Protein AF-A0AAW9J3U2-F1 (afdb_monomer)

Structure (mmCIF, N/CA/C/O backbone):
data_AF-A0AAW9J3U2-F1
#
_entry.id   AF-A0AAW9J3U2-F1
#
loop_
_atom_site.group_PDB
_atom_site.id
_atom_site.type_symbol
_atom_site.label_atom_id
_atom_site.label_alt_id
_atom_site.label_comp_id
_atom_site.label_asym_id
_atom_site.label_entity_id
_atom_site.label_seq_id
_atom_site.pdbx_PDB_ins_code
_atom_site.Cartn_x
_atom_site.Cartn_y
_atom_site.Cartn_z
_atom_site.occupancy
_atom_site.B_iso_or_equiv
_atom_site.auth_seq_id
_atom_site.auth_comp_id
_atom_site.auth_asym_id
_atom_site.auth_atom_id
_atom_site.pdbx_PDB_model_num
ATOM 1 N N . MET A 1 1 ? -20.443 20.022 14.120 1.00 32.94 1 MET A N 1
ATOM 2 C CA . MET A 1 1 ? -21.077 18.994 13.269 1.00 32.94 1 MET A CA 1
ATOM 3 C C . MET A 1 1 ? -19.951 18.197 12.627 1.00 32.94 1 MET A C 1
ATOM 5 O O . MET A 1 1 ? -19.340 18.687 11.689 1.00 32.94 1 MET A O 1
ATOM 9 N N . LEU A 1 2 ? -19.583 17.056 13.216 1.00 28.23 2 LEU A N 1
ATOM 10 C CA . LEU A 1 2 ? -18.542 16.174 12.681 1.00 28.23 2 LEU A CA 1
ATOM 11 C C . LEU A 1 2 ? -19.103 15.506 11.422 1.00 28.23 2 LEU A C 1
ATOM 13 O O . LEU A 1 2 ? -19.988 14.659 11.508 1.00 28.23 2 LEU A O 1
ATOM 17 N N . ARG A 1 3 ? -18.654 15.952 10.246 1.00 30.59 3 ARG A N 1
ATOM 18 C CA . ARG A 1 3 ? -18.901 15.245 8.987 1.00 30.59 3 ARG A CA 1
ATOM 19 C C . ARG A 1 3 ? -17.977 14.033 8.977 1.00 30.59 3 ARG A C 1
ATOM 21 O O . ARG A 1 3 ? -16.826 14.151 8.577 1.00 30.59 3 ARG A O 1
ATOM 28 N N . VAL A 1 4 ? -18.480 12.889 9.424 1.00 38.53 4 VAL A N 1
ATOM 29 C CA . VAL A 1 4 ? -17.867 11.606 9.078 1.00 38.53 4 VAL A CA 1
ATOM 30 C C . VAL A 1 4 ? -18.152 11.416 7.590 1.00 38.53 4 VAL A C 1
ATOM 32 O O . VAL A 1 4 ? -19.294 11.182 7.197 1.00 38.53 4 VAL A O 1
ATOM 35 N N . ARG A 1 5 ? -17.145 11.649 6.742 1.00 48.25 5 ARG A N 1
ATOM 36 C CA . ARG A 1 5 ? -17.188 11.173 5.359 1.00 48.25 5 ARG A CA 1
ATOM 37 C C . ARG A 1 5 ? -17.069 9.660 5.460 1.00 48.25 5 ARG A C 1
ATOM 39 O O . ARG A 1 5 ? -15.975 9.153 5.674 1.00 48.25 5 ARG A O 1
ATOM 46 N N . ASP A 1 6 ? -18.184 8.946 5.357 1.00 55.31 6 ASP A N 1
ATOM 47 C CA . ASP A 1 6 ? -18.107 7.531 5.011 1.00 55.31 6 ASP A CA 1
ATOM 48 C C . ASP A 1 6 ? -17.493 7.472 3.610 1.00 55.31 6 ASP A C 1
ATOM 50 O O . ASP A 1 6 ? -18.144 7.781 2.611 1.00 55.31 6 ASP A O 1
ATOM 54 N N . LEU A 1 7 ? -16.186 7.212 3.553 1.00 63.28 7 LEU A N 1
ATOM 55 C CA . LEU A 1 7 ? -15.486 6.956 2.305 1.00 63.28 7 LEU A CA 1
ATOM 56 C C . LEU A 1 7 ? -16.097 5.685 1.711 1.00 63.28 7 LEU A C 1
ATOM 58 O O . LEU A 1 7 ? -15.963 4.599 2.281 1.00 63.28 7 LEU A O 1
ATOM 62 N N . ASP A 1 8 ? -16.803 5.832 0.589 1.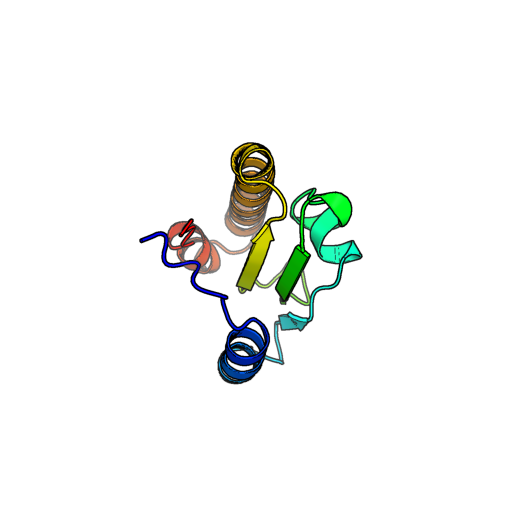00 80.12 8 ASP A N 1
ATOM 63 C CA . ASP A 1 8 ? -17.368 4.706 -0.147 1.00 80.12 8 ASP A CA 1
ATOM 64 C C . ASP A 1 8 ? -16.241 3.925 -0.831 1.00 80.12 8 ASP A C 1
ATOM 66 O O . ASP A 1 8 ? -15.866 4.175 -1.980 1.00 80.12 8 ASP A O 1
ATOM 70 N N . MET A 1 9 ? -15.686 2.961 -0.097 1.00 83.81 9 MET A N 1
ATOM 71 C CA . MET A 1 9 ? -14.619 2.083 -0.575 1.00 83.81 9 MET A CA 1
ATOM 72 C C . MET A 1 9 ? -15.049 1.247 -1.789 1.00 83.81 9 MET A C 1
ATOM 74 O O . MET A 1 9 ? -14.197 0.847 -2.583 1.00 83.81 9 MET A O 1
ATOM 78 N N . ASN A 1 10 ? -16.354 1.022 -1.993 1.00 82.94 10 ASN A N 1
ATOM 79 C CA . ASN A 1 10 ? -16.846 0.360 -3.201 1.00 82.94 10 ASN A CA 1
ATOM 80 C C . ASN A 1 10 ? -16.745 1.291 -4.411 1.00 82.94 10 ASN A C 1
ATOM 82 O O . ASN A 1 10 ? -16.288 0.870 -5.472 1.00 82.94 10 ASN A O 1
ATOM 86 N N . GLY A 1 11 ? -17.101 2.566 -4.243 1.00 82.38 11 GLY A N 1
ATOM 87 C CA . GLY A 1 11 ? -16.885 3.607 -5.248 1.00 82.38 11 GLY A CA 1
ATOM 88 C C . GLY A 1 11 ? -15.407 3.764 -5.618 1.00 82.38 11 GLY A C 1
ATOM 89 O O . GLY A 1 11 ? -15.071 3.818 -6.805 1.00 82.38 11 GLY A O 1
ATOM 90 N N . VAL A 1 12 ? -14.514 3.746 -4.621 1.00 83.56 12 VAL A N 1
ATOM 91 C CA . VAL A 1 12 ? -13.056 3.746 -4.842 1.00 83.56 12 VAL A CA 1
ATOM 92 C C . VAL A 1 12 ? -12.624 2.511 -5.632 1.00 83.56 12 VAL A C 1
ATOM 94 O O . VAL A 1 12 ? -11.933 2.657 -6.637 1.00 83.56 12 VAL A O 1
ATOM 97 N N . ARG A 1 13 ? -13.063 1.308 -5.237 1.00 82.69 13 ARG A N 1
ATOM 98 C CA . ARG A 1 13 ? -12.732 0.049 -5.926 1.00 82.69 13 ARG A CA 1
ATOM 99 C C . ARG A 1 13 ? -13.183 0.067 -7.389 1.00 82.69 13 ARG A C 1
ATOM 101 O O . ARG A 1 13 ? -12.379 -0.203 -8.272 1.00 82.69 13 ARG A O 1
ATOM 108 N N . ASN A 1 14 ? -14.427 0.466 -7.649 1.00 84.00 14 ASN A N 1
ATOM 109 C CA . ASN A 1 14 ? -14.971 0.571 -9.006 1.00 84.00 14 ASN A CA 1
ATOM 110 C C . ASN A 1 14 ? -14.202 1.582 -9.865 1.00 84.00 14 ASN A C 1
ATOM 112 O O . ASN A 1 14 ? -13.966 1.341 -11.046 1.00 84.00 14 ASN A O 1
ATOM 116 N N . SER A 1 15 ? -13.797 2.708 -9.275 1.00 82.62 15 SER A N 1
ATOM 117 C CA . SER A 1 15 ? -13.002 3.713 -9.983 1.00 82.62 15 SER A CA 1
ATOM 118 C C . SER A 1 15 ? -11.606 3.175 -10.294 1.00 82.62 15 SER A C 1
ATOM 120 O O . SER A 1 15 ? -11.120 3.337 -11.410 1.00 82.62 15 SER A O 1
ATOM 122 N N . LEU A 1 16 ? -10.982 2.477 -9.343 1.00 80.50 16 LEU A N 1
ATOM 123 C CA . LEU A 1 16 ? -9.647 1.907 -9.494 1.00 80.50 16 LEU A CA 1
ATOM 124 C C . LEU A 1 16 ? -9.559 0.902 -10.647 1.00 80.50 16 LEU A C 1
ATOM 126 O O . LEU A 1 16 ? -8.568 0.908 -11.372 1.00 80.50 16 LEU A O 1
ATOM 130 N N . GLU A 1 17 ? -10.598 0.090 -10.858 1.00 77.75 17 GLU A N 1
ATOM 131 C CA . GLU A 1 17 ? -10.662 -0.855 -11.982 1.00 77.75 17 GLU A CA 1
ATOM 132 C C . GLU A 1 17 ? -10.482 -0.161 -13.342 1.00 77.75 17 GLU A C 1
ATOM 134 O O . GLU A 1 17 ? -9.896 -0.740 -14.254 1.00 77.75 17 GLU A O 1
ATOM 139 N N . SER A 1 18 ? -10.906 1.102 -13.476 1.00 77.06 18 SER A N 1
ATOM 140 C CA . SER A 1 18 ? -10.708 1.876 -14.710 1.00 77.06 18 SER A CA 1
ATOM 141 C C . SER A 1 18 ? -9.280 2.411 -14.901 1.00 77.06 18 SER A C 1
ATOM 143 O O . SER A 1 18 ? -8.873 2.660 -16.035 1.00 77.06 18 SER A O 1
ATOM 145 N N . PHE A 1 19 ? -8.504 2.559 -13.820 1.00 72.12 19 PHE A N 1
ATOM 146 C CA . PHE A 1 19 ? -7.115 3.048 -13.844 1.00 72.12 19 PHE A CA 1
ATOM 147 C C . PHE A 1 19 ? -6.073 1.927 -13.791 1.00 72.12 19 PHE A C 1
ATOM 149 O O . PHE A 1 19 ? -4.896 2.147 -14.086 1.00 72.12 19 PHE A O 1
ATOM 156 N N . LYS A 1 20 ? -6.486 0.727 -13.385 1.00 76.12 20 LYS A N 1
ATOM 157 C CA . LYS A 1 20 ? -5.608 -0.422 -13.211 1.00 76.12 20 LYS A CA 1
ATOM 158 C C . LYS A 1 20 ? -5.061 -0.893 -14.555 1.00 76.12 20 LYS A C 1
ATOM 160 O O . LYS A 1 20 ? -5.801 -1.309 -15.446 1.00 76.12 20 LYS A O 1
ATOM 165 N N . ASN A 1 21 ? -3.735 -0.924 -14.669 1.00 82.19 21 ASN A N 1
ATOM 166 C CA . ASN A 1 21 ? -3.088 -1.607 -15.779 1.00 82.19 2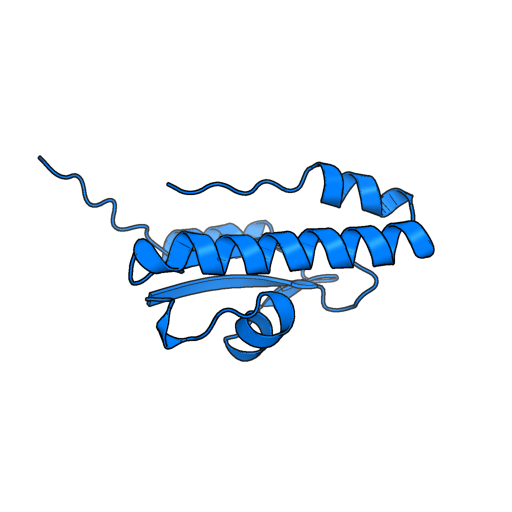1 ASN A CA 1
ATOM 167 C C . ASN A 1 21 ? -3.042 -3.117 -15.498 1.00 82.19 21 ASN A C 1
ATOM 169 O O . ASN A 1 21 ? -2.177 -3.602 -14.771 1.00 82.19 21 ASN A O 1
ATOM 173 N N . ASN A 1 22 ? -3.965 -3.872 -16.093 1.00 82.75 22 ASN A N 1
ATOM 174 C CA . ASN A 1 22 ? -4.068 -5.318 -15.883 1.00 82.75 22 ASN A CA 1
ATOM 175 C C . ASN A 1 22 ? -2.865 -6.122 -16.409 1.00 82.75 22 ASN A C 1
ATOM 177 O O . ASN A 1 22 ? -2.709 -7.284 -16.030 1.00 82.75 22 ASN A O 1
ATOM 181 N N . GLU A 1 23 ? -2.003 -5.553 -17.253 1.00 85.50 23 GLU A N 1
ATOM 182 C CA . GLU A 1 23 ? -0.787 -6.234 -17.714 1.00 85.50 23 GLU A CA 1
ATOM 183 C C . GLU A 1 23 ? 0.303 -6.232 -16.639 1.00 85.50 23 GLU A C 1
ATOM 185 O O . GLU A 1 23 ? 0.999 -7.232 -16.465 1.00 85.50 23 GLU A O 1
ATOM 190 N N . THR A 1 24 ? 0.411 -5.143 -15.872 1.00 85.06 24 THR A N 1
ATOM 191 C CA . THR A 1 24 ? 1.516 -4.913 -14.928 1.00 85.06 24 THR A CA 1
ATOM 192 C C . THR A 1 24 ? 1.100 -4.966 -13.460 1.00 85.06 24 THR A C 1
ATOM 194 O O . THR A 1 24 ? 1.964 -5.128 -12.598 1.00 85.06 24 THR A O 1
ATOM 197 N N . MET A 1 25 ? -0.200 -4.886 -13.164 1.00 90.62 25 MET A N 1
ATOM 198 C CA . MET A 1 25 ? -0.742 -4.822 -11.806 1.00 90.62 25 MET A CA 1
ATOM 199 C C . MET A 1 25 ? -1.740 -5.950 -11.527 1.00 90.62 25 MET A C 1
ATOM 201 O O . MET A 1 25 ? -2.475 -6.404 -12.407 1.00 90.62 25 MET A O 1
ATOM 205 N N . GLU A 1 26 ? -1.799 -6.381 -10.273 1.00 91.44 26 GLU A N 1
ATOM 206 C CA . GLU A 1 26 ? -2.780 -7.331 -9.749 1.00 91.44 26 GLU A CA 1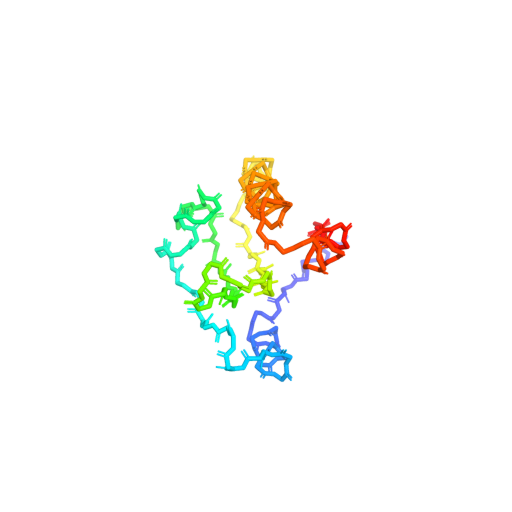
ATOM 207 C C . GLU A 1 26 ? -3.422 -6.809 -8.463 1.00 91.44 26 GLU A C 1
ATOM 209 O O . GLU A 1 26 ? -2.888 -5.914 -7.811 1.00 91.44 26 GLU A O 1
ATOM 214 N N . GLU A 1 27 ? -4.599 -7.332 -8.113 1.00 91.88 27 GLU A N 1
ATOM 215 C CA . GLU A 1 27 ? -5.264 -6.932 -6.871 1.00 91.88 27 GLU A CA 1
ATOM 216 C C . GLU A 1 27 ? -4.461 -7.442 -5.670 1.00 91.88 27 GLU A C 1
ATOM 218 O O . GLU A 1 27 ? -4.114 -8.622 -5.591 1.00 91.88 27 GLU A O 1
ATOM 223 N N . GLY A 1 28 ? -4.142 -6.540 -4.745 1.00 91.19 28 GLY A N 1
ATOM 224 C CA . GLY A 1 28 ? -3.453 -6.903 -3.516 1.00 91.19 28 GLY A CA 1
ATOM 225 C C . GLY A 1 28 ? -4.417 -7.465 -2.473 1.00 91.19 28 GLY A C 1
ATOM 226 O O . GLY A 1 28 ? -5.590 -7.101 -2.410 1.00 91.19 28 GLY A O 1
ATOM 227 N N . ASP A 1 29 ? -3.898 -8.343 -1.620 1.00 93.56 29 ASP A N 1
ATOM 228 C CA . ASP A 1 29 ? -4.620 -8.946 -0.509 1.00 93.56 29 ASP A CA 1
ATOM 229 C C . ASP A 1 29 ? -3.962 -8.585 0.838 1.00 93.56 29 ASP A C 1
ATOM 231 O O . ASP A 1 29 ? -2.961 -7.873 0.930 1.00 93.56 29 ASP A O 1
ATOM 235 N N . ILE A 1 30 ? -4.497 -9.115 1.938 1.00 93.88 30 ILE A N 1
ATOM 236 C CA . ILE A 1 30 ? -3.902 -8.904 3.268 1.00 93.88 30 ILE A CA 1
ATOM 237 C C . ILE A 1 30 ? -2.453 -9.421 3.348 1.00 93.88 30 ILE A C 1
ATOM 239 O O . ILE A 1 30 ? -1.652 -8.909 4.137 1.00 93.88 30 ILE A O 1
ATOM 243 N N . LYS A 1 31 ? -2.085 -10.441 2.561 1.00 94.31 31 LYS A N 1
ATOM 244 C CA . LYS A 1 31 ? -0.716 -10.967 2.560 1.00 94.31 31 LYS A CA 1
ATOM 245 C C . LYS A 1 31 ? 0.225 -9.983 1.875 1.00 94.31 31 LYS A C 1
ATOM 247 O O . LYS A 1 31 ? 1.323 -9.783 2.399 1.00 94.31 31 LYS A O 1
ATOM 252 N N . SER A 1 32 ? -0.186 -9.373 0.762 1.00 93.25 32 SER A N 1
ATOM 253 C CA . SER A 1 32 ? 0.597 -8.334 0.095 1.00 93.25 32 SER A CA 1
ATOM 254 C C . SER A 1 32 ? 0.720 -7.092 0.975 1.00 93.25 32 SER A C 1
ATOM 256 O O . SER A 1 32 ? 1.841 -6.615 1.132 1.00 93.25 32 SER A O 1
ATOM 258 N N . LEU A 1 33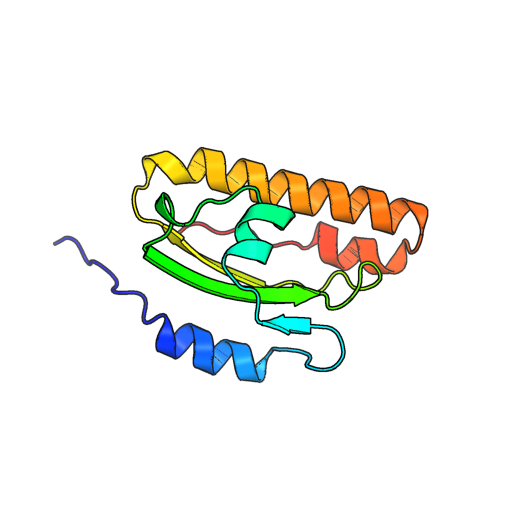 ? -0.343 -6.661 1.673 1.00 94.50 33 LEU A N 1
ATOM 259 C CA . LEU A 1 33 ? -0.256 -5.536 2.618 1.00 94.50 33 LEU A CA 1
ATOM 260 C C . LEU A 1 33 ? 0.837 -5.743 3.670 1.00 94.50 33 LEU A C 1
ATOM 262 O O . LEU A 1 33 ? 1.691 -4.883 3.893 1.00 94.50 33 LEU A O 1
ATOM 266 N N . ARG A 1 34 ? 0.828 -6.923 4.296 1.00 95.25 34 ARG A N 1
ATOM 267 C CA . ARG A 1 34 ? 1.804 -7.268 5.330 1.00 95.25 34 ARG A CA 1
ATOM 268 C C . ARG A 1 34 ? 3.213 -7.389 4.759 1.00 95.25 34 ARG A C 1
ATOM 270 O O . ARG A 1 34 ? 4.169 -6.980 5.406 1.00 95.25 34 ARG A O 1
ATOM 277 N N . LYS A 1 35 ? 3.358 -7.992 3.577 1.00 93.69 35 LYS A N 1
ATOM 278 C CA . LYS A 1 35 ? 4.666 -8.238 2.957 1.00 93.69 35 LYS A CA 1
ATOM 279 C C . LYS A 1 35 ? 5.309 -6.954 2.430 1.00 93.69 35 LYS A C 1
ATOM 281 O O . LYS A 1 35 ? 6.523 -6.817 2.540 1.00 93.69 35 LYS A O 1
ATOM 286 N N . LEU A 1 36 ? 4.521 -6.073 1.817 1.00 92.56 36 LEU A N 1
ATOM 287 C CA . LEU A 1 36 ? 5.018 -4.897 1.102 1.00 92.56 36 LEU A CA 1
ATOM 288 C C . LEU A 1 36 ? 5.135 -3.671 2.006 1.00 92.56 36 LEU A C 1
ATOM 290 O O . LEU A 1 36 ? 6.112 -2.941 1.873 1.00 92.56 36 LEU A O 1
ATOM 294 N N . TYR A 1 37 ? 4.186 -3.476 2.925 1.00 94.62 37 TYR A N 1
ATOM 295 C CA . TYR A 1 37 ? 4.097 -2.261 3.746 1.00 94.62 37 TYR A CA 1
ATOM 296 C C . TYR A 1 37 ? 4.167 -2.531 5.250 1.00 94.62 37 TYR A C 1
ATOM 298 O O . TYR A 1 37 ? 4.049 -1.599 6.035 1.00 94.62 37 TYR A O 1
ATOM 306 N N . TYR A 1 38 ? 4.298 -3.792 5.677 1.00 95.25 38 TYR A N 1
ATOM 307 C CA . TYR A 1 38 ? 4.283 -4.175 7.097 1.00 95.25 38 TYR A CA 1
ATOM 308 C C . TYR A 1 38 ? 2.972 -3.843 7.831 1.00 95.25 38 TYR A C 1
ATOM 310 O O . TYR A 1 38 ? 2.936 -3.796 9.060 1.00 95.25 38 TYR A O 1
ATOM 318 N N . ILE A 1 39 ? 1.875 -3.671 7.088 1.00 95.06 39 ILE A N 1
ATOM 319 C CA . ILE A 1 39 ? 0.559 -3.341 7.642 1.00 95.06 39 ILE A CA 1
ATOM 320 C C . ILE A 1 39 ? -0.193 -4.626 7.985 1.00 95.06 39 ILE A C 1
ATOM 322 O O . ILE A 1 39 ? -0.326 -5.538 7.164 1.00 95.06 39 ILE A O 1
ATOM 326 N N . ASN A 1 40 ? -0.720 -4.700 9.204 1.00 94.00 40 ASN A N 1
ATOM 327 C CA . ASN A 1 40 ? -1.483 -5.845 9.681 1.00 94.00 40 ASN A CA 1
ATOM 328 C C . ASN A 1 40 ? -2.993 -5.639 9.508 1.00 94.00 40 ASN A C 1
ATOM 330 O O . ASN A 1 40 ? -3.516 -4.534 9.630 1.00 94.00 40 ASN A O 1
ATOM 334 N N . LYS A 1 41 ? -3.732 -6.744 9.329 1.00 91.75 41 LYS A N 1
ATOM 335 C CA . LYS A 1 41 ? -5.204 -6.736 9.199 1.00 91.75 41 LYS A CA 1
ATOM 336 C C . LYS A 1 41 ? -5.919 -6.070 10.383 1.00 91.75 41 LYS A C 1
ATOM 338 O O . LYS A 1 41 ? -7.033 -5.578 10.245 1.00 91.75 41 LYS A O 1
ATOM 343 N N . ASN A 1 42 ? -5.330 -6.090 11.576 1.00 93.69 42 ASN A N 1
ATOM 344 C CA . ASN A 1 42 ? -5.935 -5.454 12.744 1.00 93.69 42 ASN A CA 1
ATOM 345 C C . ASN A 1 42 ? -5.871 -3.918 12.698 1.00 93.69 42 ASN A C 1
ATOM 347 O O . ASN A 1 42 ? -6.676 -3.317 13.396 1.00 93.69 42 ASN A O 1
ATOM 351 N N . GLN A 1 43 ? -5.007 -3.321 11.873 1.00 93.00 43 GLN A N 1
ATOM 352 C CA . GLN A 1 43 ? -4.826 -1.867 11.746 1.00 93.00 43 GLN A CA 1
ATOM 353 C C . GLN A 1 43 ? -5.748 -1.234 10.687 1.00 93.00 43 GLN A C 1
ATOM 355 O O . GLN A 1 43 ? -5.915 -0.019 10.661 1.00 93.00 43 GLN A O 1
ATOM 360 N N . VAL A 1 44 ? -6.388 -2.044 9.833 1.00 92.94 44 VAL A N 1
ATOM 361 C CA . VAL A 1 44 ? -7.242 -1.573 8.725 1.00 92.94 44 VAL A CA 1
ATOM 362 C C . VAL A 1 44 ? -8.671 -2.112 8.824 1.00 92.94 44 VAL A C 1
ATOM 364 O O . VAL A 1 44 ? -8.877 -3.294 9.105 1.00 92.94 44 VAL A O 1
ATOM 367 N N . GLU A 1 45 ? -9.663 -1.246 8.629 1.00 92.62 45 GLU A N 1
ATOM 368 C CA . GLU A 1 45 ? -11.081 -1.616 8.509 1.00 92.62 45 GLU A CA 1
ATOM 369 C C . GLU A 1 45 ? -11.372 -2.194 7.128 1.00 92.62 45 GLU A C 1
ATOM 371 O O . GLU A 1 45 ? -12.006 -3.241 7.019 1.00 92.62 45 GLU A O 1
ATOM 376 N N . ASP A 1 46 ? -10.869 -1.522 6.094 1.00 92.25 46 ASP A N 1
ATOM 377 C CA . ASP A 1 46 ? -11.009 -1.897 4.693 1.00 92.25 46 ASP A CA 1
ATOM 378 C C . ASP A 1 46 ? -9.819 -1.352 3.892 1.00 92.25 46 ASP A C 1
ATOM 380 O O . ASP A 1 46 ? -9.107 -0.446 4.336 1.00 92.25 46 ASP A O 1
ATOM 384 N N . PHE A 1 47 ? -9.581 -1.912 2.713 1.00 92.50 47 PHE A N 1
ATOM 385 C CA . PHE A 1 47 ? -8.564 -1.426 1.796 1.00 92.50 47 PHE A CA 1
ATOM 386 C C . PHE A 1 47 ? -8.893 -1.787 0.347 1.00 92.50 47 PHE A C 1
ATOM 388 O O . PHE A 1 47 ? -9.584 -2.762 0.036 1.00 92.50 47 PHE A O 1
ATOM 395 N N . VAL A 1 48 ? -8.320 -0.997 -0.551 1.00 91.31 48 VAL A N 1
ATOM 396 C CA . VAL A 1 48 ? -8.233 -1.282 -1.979 1.00 91.31 48 VAL A CA 1
ATOM 397 C C . VAL A 1 48 ? -6.762 -1.186 -2.349 1.00 91.31 48 VAL A C 1
ATOM 399 O O . VAL A 1 48 ? -6.090 -0.220 -1.993 1.00 91.31 48 VAL A O 1
ATOM 402 N N . SER A 1 49 ? -6.239 -2.196 -3.039 1.0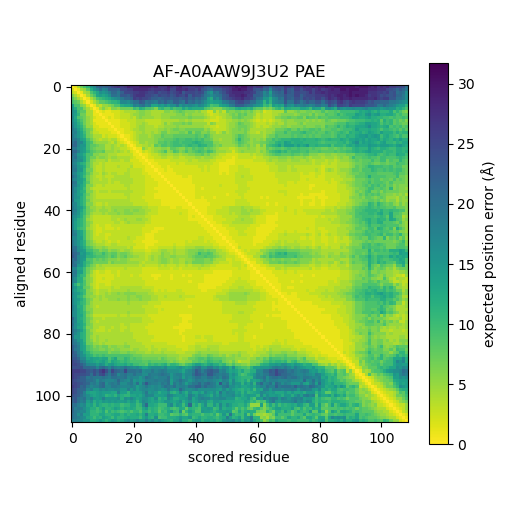0 91.62 49 SER A N 1
ATOM 403 C CA . SER A 1 49 ? -4.842 -2.182 -3.467 1.00 91.62 49 SER A CA 1
ATOM 404 C C . SER A 1 49 ? -4.668 -2.825 -4.831 1.00 91.62 49 SER A C 1
ATOM 406 O O . SER A 1 49 ? -5.277 -3.852 -5.125 1.00 91.62 49 SER A O 1
ATOM 408 N N . SER A 1 50 ? -3.818 -2.222 -5.651 1.00 91.44 50 SER A N 1
ATOM 409 C CA . SER A 1 50 ? -3.300 -2.814 -6.878 1.00 91.44 50 SER A CA 1
ATOM 410 C C . SER A 1 50 ? -1.783 -2.746 -6.831 1.00 91.44 50 SER A C 1
ATOM 412 O O . SER A 1 50 ? -1.209 -1.661 -6.782 1.00 91.44 50 SER A O 1
ATOM 414 N N . VAL A 1 51 ? -1.148 -3.911 -6.798 1.00 92.00 51 VAL A N 1
ATOM 415 C CA . VAL A 1 51 ? 0.296 -4.068 -6.608 1.00 92.00 51 VAL A CA 1
ATOM 416 C C . VAL A 1 51 ? 0.958 -4.545 -7.901 1.00 92.00 51 VAL A C 1
ATOM 418 O O . VAL A 1 51 ? 0.289 -5.171 -8.727 1.00 92.00 51 VAL A O 1
ATOM 421 N N . PRO A 1 52 ? 2.260 -4.287 -8.101 1.00 89.81 52 PRO A N 1
ATOM 422 C CA . PRO A 1 52 ? 2.980 -4.798 -9.260 1.00 89.81 52 PRO A CA 1
ATOM 423 C C . PRO A 1 52 ? 2.981 -6.332 -9.306 1.00 89.81 52 PRO A C 1
ATOM 425 O O . PRO A 1 52 ? 3.323 -6.981 -8.317 1.00 89.81 52 PRO A O 1
ATOM 428 N N . LYS A 1 53 ? 2.703 -6.916 -10.477 1.00 90.00 53 LYS A N 1
ATOM 429 C CA . LYS A 1 53 ? 2.840 -8.368 -10.726 1.00 90.00 53 LYS A CA 1
ATOM 430 C C . LYS A 1 53 ? 4.291 -8.846 -10.697 1.00 90.00 53 LYS A C 1
ATOM 432 O O . LYS A 1 53 ? 4.566 -10.035 -10.546 1.00 90.00 53 LYS A O 1
ATOM 437 N N . SER A 1 54 ? 5.235 -7.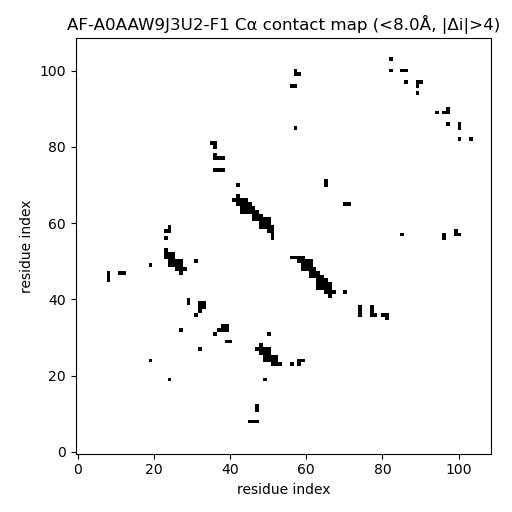933 -10.909 1.00 85.25 54 SER A N 1
ATOM 438 C CA . SER A 1 54 ? 6.661 -8.231 -10.929 1.00 85.25 54 SER A CA 1
ATOM 439 C C . SER A 1 54 ? 7.460 -7.106 -10.284 1.00 85.25 54 SER A C 1
ATOM 441 O O . SER A 1 54 ? 7.046 -5.949 -10.281 1.00 85.25 54 SER A O 1
ATOM 443 N N . ASN A 1 55 ? 8.665 -7.429 -9.816 1.00 79.12 55 ASN A N 1
ATOM 444 C CA . ASN A 1 55 ? 9.603 -6.435 -9.289 1.00 79.12 55 ASN A CA 1
ATOM 445 C C . ASN A 1 55 ? 10.164 -5.491 -10.375 1.00 79.12 55 ASN A C 1
ATOM 447 O O . ASN A 1 55 ? 10.991 -4.642 -10.061 1.00 79.12 55 ASN A O 1
ATOM 451 N N . MET A 1 56 ? 9.769 -5.662 -11.643 1.00 78.50 56 MET A N 1
ATOM 452 C CA . MET A 1 56 ? 10.201 -4.823 -12.764 1.00 78.50 56 MET A CA 1
ATOM 453 C C . MET A 1 56 ? 9.257 -3.643 -13.032 1.00 78.50 56 MET A C 1
ATOM 455 O O . MET A 1 56 ? 9.564 -2.832 -13.901 1.00 78.50 56 MET A O 1
ATOM 459 N N . ASN A 1 57 ? 8.124 -3.546 -12.328 1.00 81.44 57 ASN A N 1
ATOM 460 C CA . ASN A 1 57 ? 7.135 -2.480 -12.498 1.00 81.44 57 ASN A CA 1
ATOM 461 C C . ASN A 1 57 ? 6.984 -1.683 -11.197 1.00 81.44 57 ASN A C 1
ATOM 463 O O . ASN A 1 57 ? 6.912 -2.281 -10.124 1.00 81.44 57 ASN A O 1
ATOM 467 N N . ALA A 1 58 ? 6.924 -0.353 -11.298 1.00 80.38 58 ALA A N 1
ATOM 468 C CA . ALA A 1 58 ? 6.758 0.533 -10.143 1.00 80.38 58 ALA A CA 1
ATOM 469 C C . ALA A 1 58 ? 5.293 0.941 -9.886 1.00 80.38 58 ALA A C 1
ATOM 471 O O . ALA A 1 58 ? 4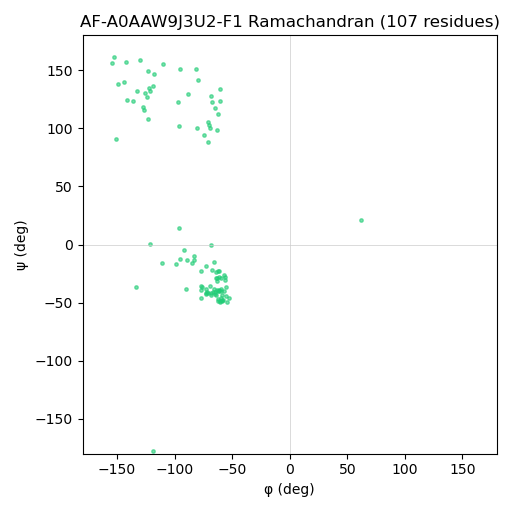.985 1.495 -8.833 1.00 80.38 58 ALA A O 1
ATOM 472 N N . ASN A 1 59 ? 4.384 0.689 -10.839 1.00 83.62 59 ASN A N 1
ATOM 473 C CA . ASN A 1 59 ? 2.983 1.100 -10.743 1.00 83.62 59 ASN A CA 1
ATOM 474 C C . ASN A 1 59 ? 2.267 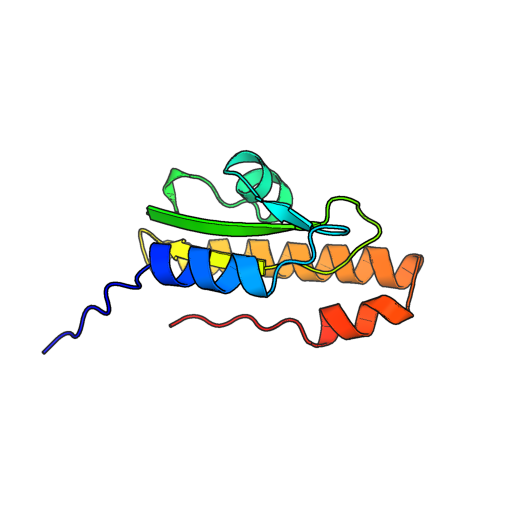0.382 -9.597 1.00 83.62 59 ASN A C 1
ATOM 476 O O . ASN A 1 59 ? 2.077 -0.835 -9.621 1.00 83.62 59 ASN A O 1
ATOM 480 N N . GLU A 1 60 ? 1.812 1.159 -8.624 1.00 87.94 60 GLU A N 1
ATOM 481 C CA . GLU A 1 60 ? 1.222 0.655 -7.393 1.00 87.94 60 GLU A CA 1
ATOM 482 C C . GLU A 1 60 ? 0.181 1.660 -6.892 1.00 87.94 60 GLU A C 1
ATOM 484 O O . GLU A 1 60 ? 0.401 2.868 -6.959 1.00 87.94 60 GLU A O 1
ATOM 489 N N . ILE A 1 61 ? -0.967 1.173 -6.417 1.00 90.12 61 ILE A N 1
ATOM 490 C CA . ILE A 1 61 ? -2.003 2.005 -5.796 1.00 90.12 61 ILE A CA 1
ATOM 491 C C . ILE A 1 61 ? -2.440 1.344 -4.494 1.00 90.12 61 ILE A C 1
ATOM 493 O O . ILE A 1 61 ? -2.747 0.151 -4.472 1.00 90.12 61 ILE A O 1
ATOM 497 N N . LEU A 1 62 ? -2.503 2.128 -3.420 1.00 91.94 62 LEU A N 1
ATOM 498 C CA . LEU A 1 62 ? -2.942 1.686 -2.103 1.00 91.94 62 LEU A CA 1
ATOM 499 C C . LEU A 1 62 ? -3.877 2.733 -1.494 1.00 91.94 62 LEU A C 1
ATOM 501 O O . LEU A 1 62 ? -3.485 3.881 -1.315 1.00 91.94 62 LEU A O 1
ATOM 505 N N . VAL A 1 63 ? -5.090 2.317 -1.138 1.00 91.38 63 VAL A N 1
ATOM 506 C CA . VAL A 1 63 ? -6.055 3.122 -0.380 1.00 91.38 63 VAL A CA 1
ATOM 507 C C . VAL A 1 63 ? -6.456 2.342 0.863 1.00 91.38 63 VAL A C 1
ATOM 509 O O . VAL A 1 63 ? -6.869 1.184 0.772 1.00 91.38 63 VAL A O 1
ATOM 512 N N . LEU A 1 64 ? -6.329 2.972 2.030 1.00 92.12 64 LEU A N 1
ATOM 513 C CA . LEU A 1 64 ? -6.560 2.348 3.330 1.00 92.12 64 LEU A CA 1
ATOM 514 C C . LEU A 1 64 ? -7.656 3.089 4.090 1.00 92.12 64 LEU A C 1
ATOM 516 O O . LEU A 1 64 ? -7.577 4.302 4.259 1.00 92.12 64 LEU A O 1
ATOM 520 N N . LYS A 1 65 ? -8.615 2.341 4.637 1.00 92.12 65 LYS A N 1
ATOM 521 C CA . LYS A 1 65 ? -9.471 2.806 5.729 1.00 92.12 65 LYS A CA 1
ATOM 522 C C . LYS A 1 65 ? -8.869 2.295 7.037 1.00 92.12 65 LYS A C 1
ATOM 524 O O . LYS A 1 65 ? -8.952 1.105 7.342 1.00 92.12 65 LYS A O 1
ATOM 529 N N . VAL A 1 66 ? -8.179 3.165 7.769 1.00 92.75 66 VAL A N 1
ATOM 530 C CA . VAL A 1 66 ? -7.461 2.812 9.009 1.00 92.75 66 VAL A CA 1
ATOM 531 C C . VAL A 1 66 ? -8.447 2.728 10.179 1.00 92.75 66 VAL A C 1
ATOM 533 O O . VAL A 1 66 ? -9.373 3.528 10.246 1.00 92.75 66 VAL A O 1
ATOM 536 N N . LYS A 1 67 ? -8.264 1.766 11.098 1.00 92.50 67 LYS A N 1
ATOM 537 C CA . LYS A 1 67 ? -9.166 1.609 12.263 1.00 92.50 67 LYS A CA 1
ATOM 538 C C . LYS A 1 67 ? -8.991 2.687 13.319 1.00 92.50 67 LYS A C 1
ATOM 540 O O . LYS A 1 67 ? -9.944 3.060 13.991 1.00 92.50 67 LYS A O 1
ATOM 545 N N . ASP A 1 68 ? -7.747 3.085 13.543 1.00 92.25 68 ASP A N 1
ATOM 546 C CA . ASP A 1 68 ? -7.368 3.990 14.616 1.00 92.25 68 ASP A CA 1
ATOM 547 C C . ASP A 1 68 ? -6.295 4.944 14.099 1.00 92.25 68 ASP A C 1
ATOM 549 O O . ASP A 1 68 ? -5.249 4.520 13.602 1.00 92.25 68 ASP A O 1
ATOM 553 N N . GLU A 1 69 ? -6.553 6.242 14.220 1.00 90.19 69 GLU A N 1
ATOM 554 C CA . GLU A 1 69 ? -5.641 7.291 13.767 1.00 90.19 69 GLU A CA 1
ATOM 555 C C . GLU A 1 69 ? -4.251 7.174 14.410 1.00 90.19 69 GLU A C 1
ATOM 557 O O . GLU A 1 69 ? -3.251 7.552 13.798 1.00 90.19 69 GLU A O 1
ATOM 562 N N . LYS A 1 70 ? -4.146 6.574 15.605 1.00 92.44 70 LYS A N 1
ATOM 563 C CA . LYS A 1 70 ? -2.854 6.337 16.266 1.00 92.44 70 LYS A CA 1
ATOM 564 C C . LYS A 1 70 ? -1.924 5.410 15.475 1.00 92.44 70 LYS A C 1
ATOM 566 O O . LYS A 1 70 ? -0.715 5.442 15.696 1.00 92.44 70 LYS A O 1
ATOM 571 N N . ASP A 1 71 ? -2.472 4.574 14.589 1.00 91.38 71 ASP A N 1
ATOM 572 C CA . ASP A 1 71 ? -1.704 3.632 13.774 1.00 91.38 71 ASP A CA 1
ATOM 573 C C . ASP A 1 71 ? -1.167 4.291 12.491 1.00 91.38 71 ASP A C 1
ATOM 575 O O . ASP A 1 71 ? -0.220 3.770 11.893 1.00 91.38 71 ASP A O 1
ATOM 579 N N . ILE A 1 72 ? -1.704 5.459 12.099 1.00 91.12 72 ILE A N 1
ATOM 580 C CA . ILE A 1 72 ? -1.308 6.201 10.889 1.00 91.12 72 ILE A CA 1
ATOM 581 C C . ILE A 1 72 ? 0.209 6.439 10.820 1.00 91.12 72 ILE A C 1
ATOM 583 O O . ILE A 1 72 ? 0.781 6.160 9.766 1.00 91.12 72 ILE A O 1
ATOM 587 N N . PRO A 1 73 ? 0.912 6.876 11.888 1.00 92.19 73 PRO A N 1
ATOM 588 C CA . PRO A 1 73 ? 2.361 7.072 11.828 1.00 92.19 73 PRO A CA 1
ATOM 589 C C . PRO A 1 73 ? 3.129 5.790 11.486 1.00 92.19 73 PRO A C 1
ATOM 591 O O . PRO A 1 73 ? 4.066 5.820 10.695 1.00 92.19 73 PRO A O 1
ATOM 594 N N . THR A 1 74 ? 2.717 4.648 12.044 1.00 93.44 74 THR A N 1
ATOM 595 C CA . THR A 1 74 ? 3.378 3.358 11.784 1.00 93.44 74 THR A CA 1
ATOM 596 C C . THR A 1 74 ? 3.094 2.873 10.364 1.00 93.44 74 THR A C 1
ATOM 598 O O . THR A 1 74 ? 4.001 2.410 9.675 1.00 93.44 74 THR A O 1
ATOM 601 N N . ILE A 1 75 ? 1.846 3.018 9.909 1.00 93.31 75 ILE A N 1
ATOM 602 C CA . ILE A 1 75 ? 1.426 2.694 8.541 1.00 93.31 75 ILE A CA 1
ATOM 603 C C . ILE A 1 75 ? 2.206 3.539 7.526 1.00 93.31 75 ILE A C 1
ATOM 605 O O . ILE A 1 75 ? 2.748 3.000 6.561 1.00 93.31 75 ILE A O 1
ATOM 609 N N . LYS A 1 76 ? 2.321 4.848 7.776 1.00 91.56 76 LYS A N 1
ATOM 610 C CA . LYS A 1 76 ? 3.064 5.787 6.933 1.00 91.56 76 LYS A CA 1
ATOM 611 C C . LYS A 1 76 ? 4.532 5.387 6.795 1.00 91.56 76 LYS A C 1
ATOM 613 O O . LYS A 1 76 ? 5.011 5.277 5.671 1.00 91.56 76 LYS A O 1
ATOM 618 N N . SER A 1 77 ? 5.206 5.072 7.900 1.00 92.31 77 SER A N 1
ATOM 619 C CA . SER A 1 77 ? 6.598 4.604 7.866 1.00 92.31 77 SER A CA 1
ATOM 620 C C . SER A 1 77 ? 6.782 3.350 7.002 1.00 92.31 77 SER A C 1
ATOM 622 O O . SER A 1 77 ? 7.752 3.253 6.254 1.00 92.31 77 SER A O 1
ATOM 624 N N . GLY A 1 78 ? 5.842 2.399 7.055 1.00 93.00 78 GLY A N 1
ATOM 625 C CA . GLY A 1 78 ? 5.887 1.192 6.224 1.00 93.00 78 GLY A CA 1
ATOM 626 C C . GLY A 1 78 ? 5.736 1.476 4.724 1.00 93.00 78 GLY A C 1
ATOM 627 O O . GLY A 1 78 ? 6.426 0.871 3.900 1.00 93.00 78 GLY A O 1
ATOM 628 N N . ILE A 1 79 ? 4.880 2.437 4.363 1.00 92.69 79 ILE A N 1
ATOM 629 C CA . ILE A 1 79 ? 4.707 2.896 2.976 1.00 92.69 79 ILE A CA 1
ATOM 630 C C . ILE A 1 79 ? 5.959 3.644 2.492 1.00 92.69 79 ILE A C 1
ATOM 632 O O . ILE A 1 79 ? 6.451 3.380 1.396 1.00 92.69 79 ILE A O 1
ATOM 636 N N . GLU A 1 80 ? 6.530 4.524 3.313 1.00 89.88 80 GLU A N 1
ATOM 637 C CA . GLU A 1 80 ? 7.772 5.239 2.992 1.00 89.88 80 GLU A CA 1
ATOM 638 C C . GLU A 1 80 ? 8.952 4.275 2.795 1.00 89.88 80 GLU A C 1
ATOM 640 O O . GLU A 1 80 ? 9.742 4.431 1.859 1.00 89.88 80 GLU A O 1
ATOM 645 N N . GLU A 1 81 ? 9.051 3.224 3.614 1.00 91.44 81 GLU A N 1
ATOM 646 C CA . GLU A 1 81 ? 10.065 2.182 3.445 1.00 91.44 81 GLU A CA 1
ATOM 647 C C . GLU A 1 81 ? 9.888 1.424 2.121 1.00 91.44 81 GLU A C 1
ATOM 649 O O . GLU A 1 81 ? 10.874 1.131 1.437 1.00 91.44 81 GLU A O 1
ATOM 654 N N . ARG A 1 82 ? 8.642 1.146 1.712 1.00 91.44 82 ARG A N 1
ATOM 655 C CA . ARG A 1 82 ? 8.338 0.544 0.406 1.00 91.44 82 ARG A CA 1
ATOM 656 C C . ARG A 1 82 ? 8.772 1.451 -0.744 1.00 91.44 82 ARG A C 1
ATOM 658 O O . ARG A 1 82 ? 9.435 0.961 -1.658 1.00 91.44 82 ARG A O 1
ATOM 665 N N . ILE A 1 83 ? 8.447 2.744 -0.687 1.00 87.12 83 ILE A N 1
ATOM 666 C CA . ILE A 1 83 ? 8.856 3.745 -1.688 1.00 87.12 83 ILE A CA 1
ATOM 667 C C . ILE A 1 83 ? 10.385 3.786 -1.788 1.00 87.12 83 ILE A C 1
ATOM 669 O O . ILE A 1 83 ? 10.938 3.674 -2.882 1.00 87.12 83 ILE A O 1
ATOM 673 N N . LYS A 1 84 ? 11.084 3.848 -0.648 1.00 86.25 84 LYS A N 1
ATOM 674 C CA . LYS A 1 84 ? 12.550 3.858 -0.603 1.00 86.25 84 LYS A CA 1
ATOM 675 C C . LYS A 1 84 ? 13.159 2.596 -1.219 1.00 86.25 84 LYS A C 1
ATOM 677 O O . LYS A 1 84 ? 14.041 2.705 -2.068 1.00 86.25 84 LYS A O 1
ATOM 682 N N . LYS A 1 85 ? 12.681 1.407 -0.831 1.00 85.81 85 LYS A N 1
ATOM 683 C CA . LYS A 1 85 ? 13.180 0.121 -1.355 1.00 85.81 85 LYS A CA 1
ATOM 684 C C . LYS A 1 85 ? 12.955 -0.016 -2.854 1.00 85.81 85 LYS A C 1
ATOM 686 O O . LYS A 1 85 ? 13.835 -0.509 -3.556 1.00 85.81 85 LYS A O 1
ATOM 691 N N . GLN A 1 86 ? 11.798 0.425 -3.351 1.00 83.94 86 GLN A N 1
ATOM 692 C CA . GLN A 1 86 ? 11.567 0.486 -4.791 1.00 83.94 86 GLN A CA 1
ATOM 693 C C . GLN A 1 86 ? 12.560 1.448 -5.443 1.00 83.94 86 GLN A C 1
ATOM 695 O O . G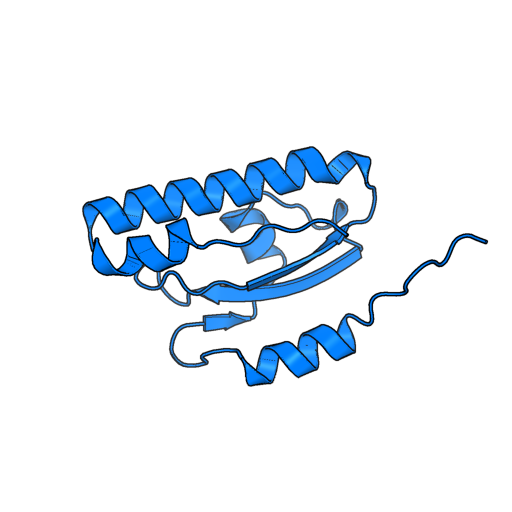LN A 1 86 ? 13.248 1.049 -6.376 1.00 83.94 86 GLN A O 1
ATOM 700 N N . GLY A 1 87 ? 12.729 2.657 -4.901 1.00 79.25 87 GLY A N 1
ATOM 701 C CA . GLY A 1 87 ? 13.668 3.646 -5.430 1.00 79.25 87 GLY A CA 1
ATOM 702 C C . GLY A 1 87 ? 15.097 3.113 -5.534 1.00 79.25 87 GLY A C 1
ATOM 703 O O . GLY A 1 87 ? 15.739 3.281 -6.564 1.00 79.25 87 GLY A O 1
ATOM 704 N N . GLU A 1 88 ? 15.587 2.415 -4.510 1.00 80.38 88 GLU A N 1
ATOM 705 C CA . GLU A 1 88 ? 16.904 1.764 -4.532 1.00 80.38 88 GLU A CA 1
ATOM 706 C C . GLU A 1 88 ? 16.981 0.637 -5.577 1.00 80.38 88 GLU A C 1
ATOM 708 O O . GLU A 1 88 ? 17.965 0.542 -6.313 1.00 80.38 88 GLU A O 1
ATOM 713 N N . SER A 1 89 ? 15.937 -0.188 -5.690 1.00 73.00 89 SER A N 1
ATOM 714 C CA . SER A 1 89 ? 15.869 -1.276 -6.675 1.00 73.00 89 SER A CA 1
ATOM 715 C C . SER A 1 89 ? 15.876 -0.753 -8.116 1.00 73.00 89 SER A C 1
ATOM 717 O O . SER A 1 89 ? 16.595 -1.287 -8.961 1.00 73.00 89 SER A O 1
ATOM 719 N N . PHE A 1 90 ? 15.118 0.307 -8.404 1.00 72.75 90 PHE A N 1
ATOM 720 C CA . PHE A 1 90 ? 15.046 0.899 -9.740 1.00 72.75 90 PHE A CA 1
ATOM 721 C C . PHE A 1 90 ? 16.268 1.757 -10.065 1.00 72.75 90 PHE A C 1
ATOM 723 O O . PHE A 1 90 ? 16.768 1.665 -11.183 1.00 72.75 90 PHE A O 1
ATOM 730 N N . LYS A 1 91 ? 16.854 2.483 -9.103 1.00 66.31 91 LYS A N 1
ATOM 731 C CA . LYS A 1 91 ? 18.142 3.177 -9.311 1.00 66.31 91 LYS A CA 1
ATOM 732 C C . LYS A 1 91 ? 19.245 2.228 -9.772 1.00 66.31 91 LYS A C 1
ATOM 734 O O . LYS A 1 91 ? 20.061 2.601 -10.608 1.00 66.31 91 LYS A O 1
ATOM 739 N N . ASN A 1 92 ? 19.242 1.000 -9.258 1.00 61.88 92 ASN A N 1
ATOM 740 C CA . ASN A 1 92 ? 20.249 -0.003 -9.588 1.00 61.88 92 ASN A CA 1
ATOM 741 C C . ASN A 1 92 ? 19.969 -0.771 -10.895 1.00 61.88 92 ASN A C 1
ATOM 743 O O . ASN A 1 92 ? 20.868 -1.458 -11.374 1.00 61.88 92 ASN A O 1
ATOM 747 N N . TYR A 1 93 ? 18.759 -0.686 -11.472 1.00 57.94 93 TYR A N 1
ATOM 748 C CA . TYR A 1 93 ? 18.351 -1.542 -12.600 1.00 57.94 93 TYR A CA 1
ATOM 749 C C . TYR A 1 93 ? 17.675 -0.811 -13.777 1.00 57.94 93 TYR A C 1
ATOM 751 O O . TYR A 1 93 ? 17.910 -1.177 -14.927 1.00 57.94 93 TYR A O 1
ATOM 759 N N . ARG A 1 94 ? 16.857 0.219 -13.523 1.00 61.56 94 ARG A N 1
ATOM 760 C CA . ARG A 1 94 ? 16.122 1.020 -14.521 1.00 61.56 94 ARG A CA 1
ATOM 761 C C . ARG A 1 94 ? 15.893 2.460 -14.027 1.00 61.56 94 ARG A C 1
ATOM 763 O O . ARG A 1 94 ? 14.873 2.737 -13.394 1.00 61.56 94 ARG A O 1
ATOM 770 N N . PRO A 1 95 ? 16.807 3.397 -14.325 1.00 61.47 95 PRO A N 1
ATOM 771 C CA . PRO A 1 95 ? 16.696 4.782 -13.862 1.00 61.47 95 PRO A CA 1
ATOM 772 C C . PRO A 1 95 ? 15.471 5.524 -14.427 1.00 61.47 95 PRO A C 1
ATOM 774 O O . PRO A 1 95 ? 14.982 6.450 -13.793 1.00 61.47 95 PRO A O 1
ATOM 777 N N . GLU A 1 96 ? 14.931 5.089 -15.567 1.00 60.56 96 GLU A N 1
ATOM 778 C CA . GLU A 1 96 ? 13.704 5.622 -16.185 1.00 60.56 96 GLU A CA 1
ATOM 779 C C . GLU A 1 96 ? 12.431 5.439 -15.335 1.00 60.56 96 GLU A C 1
ATOM 781 O O . GLU A 1 96 ? 11.551 6.291 -15.366 1.00 60.56 96 GLU A O 1
ATOM 786 N N . GLU A 1 97 ? 12.356 4.397 -14.498 1.00 57.31 97 GLU A N 1
ATOM 787 C CA . GLU A 1 97 ? 11.228 4.176 -13.573 1.00 57.31 97 GLU A CA 1
ATOM 788 C C . GLU A 1 97 ? 11.372 4.985 -12.265 1.00 57.31 97 GLU A C 1
ATOM 790 O O . GLU A 1 97 ? 10.426 5.087 -11.481 1.00 57.31 97 GLU A O 1
ATOM 795 N N . CYS A 1 98 ? 12.535 5.611 -12.012 1.00 60.66 98 CYS A N 1
ATOM 796 C CA . CYS A 1 98 ? 12.742 6.432 -10.810 1.00 60.66 98 CYS A CA 1
ATOM 797 C C . CYS A 1 98 ? 11.828 7.659 -10.786 1.00 60.66 98 CYS A C 1
ATOM 799 O O . CYS A 1 98 ? 11.417 8.090 -9.712 1.00 60.66 98 CYS A O 1
ATOM 801 N N . THR A 1 99 ? 11.452 8.178 -11.956 1.00 61.56 99 THR A N 1
ATOM 802 C CA . THR A 1 99 ? 10.566 9.340 -12.071 1.00 61.56 99 THR A CA 1
ATOM 803 C C . THR A 1 99 ? 9.175 9.051 -11.503 1.00 61.56 99 THR A C 1
ATOM 805 O O . THR A 1 99 ? 8.542 9.948 -10.954 1.00 61.56 99 THR A O 1
ATOM 808 N N . LEU A 1 100 ? 8.690 7.805 -11.576 1.00 60.78 100 LEU A N 1
ATOM 809 C CA . LEU A 1 100 ? 7.396 7.426 -10.997 1.00 60.78 100 LEU A CA 1
ATOM 810 C C . LEU A 1 100 ? 7.438 7.449 -9.459 1.00 60.78 100 LEU A C 1
ATOM 812 O O . LEU A 1 100 ? 6.473 7.837 -8.810 1.00 60.78 100 LEU A O 1
ATOM 816 N N . ILE A 1 101 ? 8.581 7.067 -8.885 1.00 61.09 101 ILE A N 1
ATOM 817 C CA . ILE A 1 101 ? 8.808 6.992 -7.435 1.00 61.09 101 ILE A CA 1
ATOM 818 C C . ILE A 1 101 ? 9.028 8.380 -6.845 1.00 61.09 101 ILE A C 1
ATOM 820 O O . ILE A 1 101 ? 8.521 8.681 -5.769 1.00 61.09 101 ILE A O 1
ATOM 824 N N . GLU A 1 102 ? 9.748 9.242 -7.561 1.00 62.38 102 GLU A N 1
ATOM 825 C CA . GLU A 1 102 ? 9.919 10.649 -7.187 1.00 62.38 102 GLU A CA 1
ATOM 826 C C . GLU A 1 102 ? 8.584 11.408 -7.156 1.00 62.38 102 GLU A C 1
ATOM 828 O O . GLU A 1 102 ? 8.434 12.339 -6.370 1.00 62.38 102 GLU A O 1
ATOM 833 N N . ASN A 1 103 ? 7.604 10.973 -7.953 1.00 70.94 103 ASN A N 1
ATOM 834 C CA . ASN A 1 103 ? 6.252 11.530 -7.987 1.00 70.94 103 ASN A CA 1
ATOM 835 C C . ASN A 1 103 ? 5.241 10.752 -7.124 1.00 70.94 103 ASN A C 1
ATOM 837 O O . ASN A 1 103 ? 4.036 10.942 -7.289 1.00 70.94 103 ASN A O 1
ATOM 841 N N . ALA A 1 104 ? 5.687 9.868 -6.225 1.00 71.00 104 ALA A N 1
ATOM 842 C CA . ALA A 1 104 ? 4.776 9.144 -5.344 1.00 71.00 104 ALA A CA 1
ATOM 843 C C . ALA A 1 104 ? 3.978 10.124 -4.463 1.00 71.00 104 ALA A C 1
ATOM 845 O O . ALA A 1 104 ? 4.549 10.920 -3.717 1.00 71.00 104 ALA A O 1
ATOM 846 N N . ILE A 1 105 ? 2.648 10.044 -4.537 1.00 75.62 105 ILE A N 1
ATOM 847 C CA . ILE A 1 105 ? 1.734 10.869 -3.744 1.00 75.62 105 ILE A CA 1
ATOM 848 C C . ILE A 1 105 ? 1.293 10.063 -2.522 1.00 75.62 105 ILE A C 1
ATOM 850 O O . ILE A 1 105 ? 0.742 8.971 -2.657 1.00 75.62 105 ILE A O 1
ATOM 854 N N . LEU A 1 106 ? 1.534 10.609 -1.329 1.00 76.44 106 LEU A N 1
ATOM 855 C CA . LEU A 1 106 ? 1.044 10.066 -0.066 1.00 76.44 106 LEU A CA 1
ATOM 856 C C . LEU A 1 106 ? 0.220 11.131 0.655 1.00 76.44 106 LEU A C 1
ATOM 858 O O . LEU A 1 106 ? 0.770 12.092 1.195 1.00 76.44 106 LEU A O 1
ATOM 862 N N . GLU A 1 107 ? -1.090 10.924 0.688 1.00 80.12 107 GLU A N 1
ATOM 863 C CA . GLU A 1 107 ? -2.053 11.826 1.314 1.00 80.12 107 GLU A CA 1
ATOM 864 C C . GLU A 1 107 ? -2.782 11.119 2.461 1.00 80.12 107 GLU A C 1
ATOM 866 O O . GLU A 1 107 ? -3.000 9.907 2.437 1.00 80.12 107 GLU A O 1
ATOM 871 N N . VAL A 1 108 ? -3.118 11.891 3.494 1.00 70.81 108 VAL A N 1
ATOM 872 C CA . VAL A 1 108 ? -3.931 11.457 4.633 1.00 70.81 108 VAL A CA 1
ATOM 873 C C . VAL A 1 108 ? -5.057 12.476 4.756 1.00 70.81 108 VAL A C 1
ATOM 875 O O . VAL A 1 108 ? -4.776 13.661 4.949 1.00 70.81 108 VAL A O 1
ATOM 878 N N . GLU A 1 109 ? -6.300 12.021 4.610 1.00 65.00 109 GLU A N 1
ATOM 879 C CA . GLU A 1 109 ? -7.520 12.829 4.760 1.00 65.00 109 GLU A CA 1
ATOM 880 C C . GLU A 1 109 ? -8.359 12.399 5.962 1.00 65.00 109 GLU A C 1
ATOM 882 O O . GLU A 1 109 ? -8.374 11.183 6.267 1.00 65.00 109 GLU A O 1
#

Secondary structure (DSSP, 8-state):
--------HHHHHHHHHHH--TTTEEE--HHHHHHHH---TTTEEEEEEEEESSTT----EEEEEES-GGGHHHHHHHHHHHHHHHHHHHHTT-GGGHHHHHT------

Radius of gyration: 14.53 Å; Cα contacts (8 Å, |Δi|>4): 105; chains: 1; bounding box: 41×30×34 Å

Solvent-accessible surface area (backbone atoms only — not comparable to full-atom values): 6632 Å² total; per-residue (Å²): 132,87,79,77,75,82,74,56,62,65,61,51,47,62,53,44,65,76,70,56,53,74,90,52,32,41,80,48,52,72,67,48,41,35,72,59,29,70,40,54,76,88,54,39,75,47,72,47,38,34,34,43,72,46,97,88,47,84,63,64,49,80,48,76,42,64,64,46,78,86,50,48,67,60,46,49,51,24,47,51,50,36,52,50,54,49,42,56,54,27,62,76,74,40,62,81,58,35,61,62,58,76,63,62,84,86,85,87,134

pLDDT: mean 81.27, std 14.87, range [28.23, 95.25]

Sequence (109 aa):
MLRVRDLDMNGVRNSLESFKNNETMEEGDIKSLRKLYYINKNQVEDFVSSVPKSNMNANEILVLKVKDEKDIPTIKSGIEERIKKQGESFKNYRPEECTLIENAILEVE

Foldseek 3Di:
DDPPPPPPVVVVQVVVVVVDDPVFKDWDDQVCLCVQQVDHPVQFPDKTWIDTPDLVDPDIDIDTHTPDPVCVVSSVVSVVVNLVVSLVSCVVPPVPRNVVSVPDDDDDD

InterPro domains:
  IPR025648 Protein of unknown function DUF4358 [PF14270] (22-108)

Mean predicted aligned error: 7.47 Å

Organism: Clostridium perfringens (NCBI:txid1502)

Nearest PDB structures (foldseek):
  5b22-assembly1_A  TM=2.487E-01  e=4.149E+00  Mus musculus